Protein AF-A0A961H144-F1 (afdb_monomer_lite)

Radius of gyration: 13.62 Å; chains: 1; bounding box: 31×32×35 Å

Sequence (78 aa):
MDRFLDALCAGADSFPTSSFWKPALPDADDEAFAQLALEAKVGYLVTFNQRHFPADRLPAVQVVSPREFLQVLQSIVP

Structure (mmCIF, N/CA/C/O backbone):
data_AF-A0A961H144-F1
#
_entry.id   AF-A0A961H144-F1
#
loop_
_atom_site.group_PDB
_atom_site.id
_atom_site.type_symbol
_atom_site.label_atom_id
_atom_site.label_alt_id
_atom_site.label_comp_id
_atom_site.label_asym_id
_atom_site.label_entity_id
_atom_site.label_seq_id
_atom_site.pdbx_PDB_ins_code
_atom_site.Cartn_x
_atom_site.Cartn_y
_atom_site.Cartn_z
_atom_site.occupancy
_atom_site.B_iso_or_equiv
_atom_site.auth_seq_id
_atom_site.auth_comp_id
_atom_site.auth_asym_id
_atom_site.auth_atom_id
_atom_site.pdbx_PDB_model_num
ATOM 1 N N . MET A 1 1 ? 6.064 -16.411 14.719 1.00 60.56 1 MET A N 1
ATOM 2 C CA . MET A 1 1 ? 5.709 -15.123 14.091 1.00 60.56 1 MET A CA 1
ATOM 3 C C . MET A 1 1 ? 4.959 -15.362 12.789 1.00 60.56 1 MET A C 1
ATOM 5 O O . MET A 1 1 ? 3.971 -14.686 12.549 1.00 60.56 1 MET A O 1
ATOM 9 N N . ASP A 1 2 ? 5.331 -16.395 12.034 1.00 73.38 2 ASP A N 1
ATOM 10 C CA . ASP A 1 2 ? 4.834 -16.652 10.672 1.00 73.38 2 ASP A CA 1
ATOM 11 C C . ASP A 1 2 ? 3.327 -16.932 10.590 1.00 73.38 2 ASP A C 1
ATOM 13 O O . ASP A 1 2 ? 2.647 -16.332 9.772 1.00 73.38 2 ASP A O 1
ATOM 17 N N . ARG A 1 3 ? 2.753 -17.691 11.539 1.00 87.75 3 ARG A N 1
ATOM 18 C CA . ARG A 1 3 ? 1.313 -18.035 11.529 1.00 87.75 3 ARG A CA 1
ATOM 19 C C . ARG A 1 3 ? 0.350 -16.846 11.447 1.00 87.75 3 ARG A C 1
ATOM 21 O O . ARG A 1 3 ? -0.739 -16.994 10.906 1.00 87.75 3 ARG A O 1
ATOM 28 N N . PHE A 1 4 ? 0.711 -15.700 12.027 1.00 88.88 4 PHE A N 1
ATOM 29 C CA . PHE A 1 4 ? -0.135 -14.508 11.952 1.00 88.88 4 PHE A CA 1
ATOM 30 C C . PHE A 1 4 ? -0.124 -13.913 10.541 1.00 88.88 4 PHE A C 1
ATOM 32 O O . PHE A 1 4 ? -1.181 -13.604 9.999 1.00 88.88 4 PHE A O 1
ATOM 39 N N . LEU A 1 5 ? 1.064 -13.796 9.941 1.00 87.75 5 LEU A N 1
ATOM 40 C CA . LEU A 1 5 ? 1.216 -13.297 8.578 1.00 87.75 5 LEU A CA 1
ATOM 41 C C . LEU A 1 5 ? 0.593 -14.267 7.571 1.00 87.75 5 LEU A C 1
ATOM 43 O O . LEU A 1 5 ? -0.121 -13.823 6.682 1.00 87.75 5 LEU A O 1
ATOM 47 N N . ASP A 1 6 ? 0.766 -15.575 7.763 1.00 92.19 6 ASP A N 1
ATOM 48 C CA . ASP A 1 6 ? 0.146 -16.599 6.919 1.00 92.19 6 ASP A CA 1
ATOM 49 C C . ASP A 1 6 ? -1.382 -16.496 6.938 1.00 92.19 6 ASP A C 1
ATOM 51 O O . ASP A 1 6 ? -2.022 -16.560 5.892 1.00 92.19 6 ASP A O 1
ATOM 55 N N . ALA A 1 7 ? -1.979 -16.301 8.119 1.00 93.19 7 ALA A N 1
ATOM 56 C CA . ALA A 1 7 ? -3.423 -16.133 8.251 1.00 93.19 7 ALA A CA 1
ATOM 57 C C . ALA A 1 7 ? -3.917 -14.840 7.587 1.00 93.19 7 ALA A C 1
ATOM 59 O O . ALA A 1 7 ? -4.953 -14.854 6.925 1.00 93.19 7 ALA A O 1
ATOM 60 N N . LEU A 1 8 ? -3.169 -13.739 7.730 1.00 89.56 8 LEU A N 1
ATOM 61 C CA . LEU A 1 8 ? -3.483 -12.478 7.061 1.00 89.56 8 LEU A CA 1
ATOM 62 C C . LEU A 1 8 ? -3.429 -12.637 5.537 1.00 89.56 8 LEU A C 1
ATOM 64 O O . LEU A 1 8 ? -4.364 -12.237 4.853 1.00 89.56 8 LEU A O 1
ATOM 68 N N . CYS A 1 9 ? -2.379 -13.275 5.015 1.00 90.31 9 CYS A N 1
ATOM 69 C CA . CYS A 1 9 ? -2.229 -13.562 3.590 1.00 90.31 9 CYS A CA 1
ATOM 70 C C . CYS A 1 9 ? -3.322 -14.506 3.072 1.00 90.31 9 CYS A C 1
ATOM 72 O O . CYS A 1 9 ? -3.837 -14.295 1.980 1.00 90.31 9 CYS A O 1
ATOM 74 N N . ALA A 1 10 ? -3.708 -15.521 3.849 1.00 94.56 10 ALA A N 1
ATOM 75 C CA . ALA A 1 10 ? -4.771 -16.452 3.473 1.00 94.56 10 ALA A CA 1
ATOM 76 C C . ALA A 1 10 ? -6.155 -15.786 3.395 1.00 94.56 10 ALA A C 1
ATOM 78 O O . ALA A 1 10 ? -7.013 -16.259 2.654 1.00 94.56 10 ALA A O 1
ATOM 79 N N . GLY A 1 11 ? -6.376 -14.712 4.160 1.00 94.38 11 GLY A N 1
ATOM 80 C CA . GLY A 1 11 ? -7.601 -13.911 4.119 1.00 94.38 11 GLY A CA 1
ATOM 81 C C . GLY A 1 11 ? -7.540 -12.694 3.193 1.00 94.38 11 GLY A C 1
ATOM 82 O O . GLY A 1 11 ? -8.523 -11.961 3.125 1.00 94.38 11 GLY A O 1
ATOM 83 N N . ALA A 1 12 ? -6.411 -12.441 2.527 1.00 94.31 12 ALA A N 1
ATOM 84 C CA . ALA A 1 12 ? -6.232 -11.278 1.667 1.00 94.31 12 ALA A CA 1
ATOM 85 C C . ALA A 1 12 ? -6.778 -11.523 0.253 1.00 94.31 12 ALA A C 1
ATOM 87 O O . ALA A 1 12 ? -6.655 -12.617 -0.301 1.00 94.31 12 ALA A O 1
ATOM 88 N N . ASP A 1 13 ? -7.308 -10.467 -0.363 1.00 95.12 13 ASP A N 1
ATOM 89 C CA . ASP A 1 13 ? -7.654 -10.485 -1.781 1.00 95.12 13 ASP A CA 1
ATOM 90 C C . ASP A 1 13 ? -6.390 -10.370 -2.644 1.00 95.12 13 ASP A C 1
ATOM 92 O O . ASP A 1 13 ? -5.539 -9.502 -2.434 1.00 95.12 13 ASP A O 1
ATOM 96 N N . SER A 1 14 ? -6.275 -11.236 -3.654 1.00 94.56 14 SER A N 1
ATOM 97 C CA . SER A 1 14 ? -5.228 -11.124 -4.671 1.00 94.56 14 SER A CA 1
ATOM 98 C C . SER A 1 14 ? -5.670 -10.163 -5.770 1.00 94.56 14 SER A C 1
ATOM 100 O O . SER A 1 14 ? -6.762 -10.305 -6.323 1.00 94.56 14 SER A O 1
ATOM 102 N N . PHE A 1 15 ? -4.809 -9.209 -6.119 1.00 95.81 15 PHE A N 1
ATOM 103 C CA . PHE A 1 15 ? -5.082 -8.233 -7.166 1.00 95.81 15 PHE A CA 1
ATOM 104 C C . PHE A 1 15 ? -3.954 -8.237 -8.211 1.00 95.81 15 PHE A C 1
ATOM 106 O O . PHE A 1 15 ? -2.797 -8.002 -7.853 1.00 95.81 15 PHE A O 1
ATOM 113 N N . PRO A 1 16 ? -4.251 -8.510 -9.496 1.00 96.44 16 PRO A N 1
ATOM 114 C CA . PRO A 1 16 ? -3.253 -8.463 -10.555 1.00 96.44 16 PRO A CA 1
ATOM 115 C C . PRO A 1 16 ? -2.948 -7.015 -10.941 1.00 96.44 16 PRO A C 1
ATOM 117 O O . PRO A 1 16 ? -3.862 -6.231 -11.192 1.00 96.44 16 PRO A O 1
ATOM 120 N N . THR A 1 17 ? -1.667 -6.674 -11.043 1.00 96.69 17 THR A N 1
ATOM 121 C CA . THR A 1 17 ? -1.235 -5.334 -11.443 1.00 96.69 17 THR A CA 1
ATOM 122 C C . THR A 1 17 ? -0.959 -5.229 -12.945 1.00 96.69 17 THR A C 1
ATOM 124 O O . THR A 1 17 ? -0.693 -6.218 -13.634 1.00 96.69 17 THR A O 1
ATOM 127 N N . SER A 1 18 ? -1.057 -4.015 -13.483 1.00 95.12 18 SER A N 1
ATOM 128 C CA . SER A 1 18 ? -0.841 -3.728 -14.901 1.00 95.12 18 SER A CA 1
ATOM 129 C C . SER A 1 18 ? 0.647 -3.669 -15.274 1.00 95.12 18 SER A C 1
ATOM 131 O O . SER A 1 18 ? 1.519 -3.408 -14.449 1.00 95.12 18 SER A O 1
ATOM 133 N N . SER A 1 19 ? 0.963 -3.836 -16.560 1.00 93.50 19 SER A N 1
ATOM 134 C CA . SER A 1 19 ? 2.329 -3.657 -17.078 1.00 93.50 19 SER A CA 1
ATOM 135 C C . SER A 1 19 ? 2.690 -2.198 -17.398 1.00 93.50 19 SER A C 1
ATOM 137 O O . SER A 1 19 ? 3.772 -1.940 -17.917 1.00 93.50 19 SER A O 1
ATOM 139 N N . PHE A 1 20 ? 1.786 -1.240 -17.162 1.00 91.75 20 PHE A N 1
ATOM 140 C CA . PHE A 1 20 ? 1.943 0.166 -17.571 1.00 91.75 20 PHE A CA 1
ATOM 141 C C . PHE A 1 20 ? 2.402 1.091 -16.436 1.00 91.75 20 PHE A C 1
ATOM 143 O O . PHE A 1 20 ? 2.332 2.316 -16.573 1.00 91.75 20 PHE A O 1
ATOM 150 N N . TRP A 1 21 ? 2.876 0.520 -15.327 1.00 95.00 21 TRP A N 1
ATOM 151 C CA . TRP A 1 21 ? 3.369 1.275 -14.182 1.00 95.00 21 TRP A CA 1
ATOM 152 C C . TRP A 1 21 ? 4.526 2.197 -14.553 1.00 95.00 21 TRP A C 1
ATOM 154 O O . TRP A 1 21 ? 5.429 1.829 -15.308 1.00 95.00 21 TRP A O 1
ATOM 164 N N . LYS A 1 22 ? 4.501 3.408 -13.996 1.00 94.12 22 LYS A N 1
ATOM 165 C CA . LYS A 1 22 ? 5.562 4.401 -14.154 1.00 94.12 22 LYS A CA 1
ATOM 166 C C . LYS A 1 22 ? 6.128 4.737 -12.773 1.00 94.12 22 LYS A C 1
ATOM 168 O O . LYS A 1 22 ? 5.542 5.587 -12.103 1.00 94.12 22 LYS A O 1
ATOM 173 N N . PRO A 1 23 ? 7.241 4.095 -12.378 1.00 93.31 23 PRO A N 1
ATOM 174 C CA . PRO A 1 23 ? 7.914 4.359 -11.114 1.00 93.31 23 PRO A CA 1
ATOM 175 C C . PRO A 1 23 ? 8.258 5.837 -10.921 1.00 93.31 23 PRO A C 1
ATOM 177 O O . PRO A 1 23 ? 8.724 6.497 -11.856 1.00 93.31 23 PRO A O 1
ATOM 180 N N . ALA A 1 24 ? 8.015 6.356 -9.721 1.00 94.38 24 ALA A N 1
ATOM 181 C CA . ALA A 1 24 ? 8.283 7.747 -9.362 1.00 94.38 24 ALA A CA 1
ATOM 182 C C . ALA A 1 24 ? 8.428 8.002 -7.847 1.00 94.38 24 ALA A C 1
ATOM 184 O O . ALA A 1 24 ? 8.461 9.167 -7.428 1.00 94.38 24 ALA A O 1
ATOM 185 N N . LEU A 1 25 ? 8.468 6.956 -7.023 1.00 97.19 25 LEU A N 1
ATOM 186 C CA . LEU A 1 25 ? 8.707 7.070 -5.592 1.00 97.19 25 LEU A CA 1
ATOM 187 C C . LEU A 1 25 ? 10.170 7.442 -5.299 1.00 97.19 25 LEU A C 1
ATOM 189 O O . LEU A 1 25 ? 11.059 7.208 -6.119 1.00 97.19 25 LEU A O 1
ATOM 193 N N . PRO A 1 26 ? 10.441 8.021 -4.114 1.00 96.12 26 PRO A N 1
ATOM 194 C CA . PRO A 1 26 ? 11.805 8.231 -3.634 1.00 96.12 26 PRO A CA 1
ATOM 195 C C . PRO A 1 26 ? 12.601 6.932 -3.452 1.00 96.12 26 PRO A C 1
ATOM 197 O O . PRO A 1 26 ? 13.818 6.947 -3.628 1.00 96.12 26 PRO A O 1
ATOM 200 N N . ASP A 1 27 ? 11.925 5.841 -3.079 1.00 97.06 27 ASP A N 1
ATOM 201 C CA . ASP A 1 27 ? 12.512 4.516 -2.880 1.00 97.06 27 ASP A CA 1
ATOM 202 C C . ASP A 1 27 ? 11.9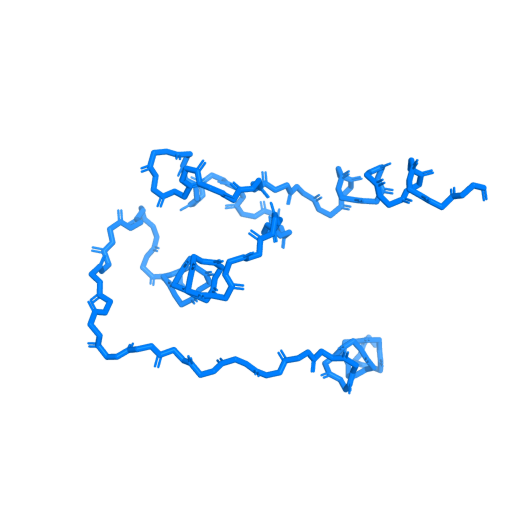54 3.546 -3.932 1.00 97.06 27 ASP A C 1
ATOM 204 O O . ASP A 1 27 ? 10.740 3.382 -4.058 1.00 97.06 27 ASP A O 1
ATOM 208 N N . ALA A 1 28 ? 12.845 2.942 -4.720 1.00 96.25 28 ALA A N 1
ATOM 209 C CA . ALA A 1 28 ? 12.468 2.066 -5.826 1.00 96.25 28 ALA A CA 1
ATOM 210 C C . ALA A 1 28 ? 11.932 0.706 -5.352 1.00 96.25 28 ALA A C 1
ATOM 212 O O . ALA A 1 28 ? 11.148 0.082 -6.071 1.00 96.25 28 ALA A O 1
ATOM 213 N N . ASP A 1 29 ? 12.314 0.259 -4.152 1.00 97.50 29 ASP A N 1
ATOM 214 C CA . ASP A 1 29 ? 11.869 -1.027 -3.604 1.00 97.50 29 ASP A CA 1
ATOM 215 C C . ASP A 1 29 ? 10.393 -0.976 -3.172 1.00 97.50 29 ASP A C 1
ATOM 217 O O . ASP A 1 29 ? 9.733 -2.010 -3.050 1.00 97.50 29 ASP A O 1
ATOM 221 N N . ASP A 1 30 ? 9.844 0.230 -3.004 1.00 97.38 30 ASP A N 1
ATOM 222 C CA . ASP A 1 30 ? 8.473 0.457 -2.552 1.00 97.38 30 ASP A CA 1
ATOM 223 C C . ASP A 1 30 ? 7.439 0.589 -3.690 1.00 97.38 30 ASP A C 1
ATOM 225 O O . ASP A 1 30 ? 6.227 0.643 -3.454 1.00 97.38 30 ASP A O 1
ATOM 229 N N . GLU A 1 31 ? 7.894 0.604 -4.943 1.00 97.19 31 GLU A N 1
ATOM 230 C CA . GLU A 1 31 ? 7.064 0.869 -6.126 1.00 97.19 31 GLU A CA 1
ATOM 231 C C . GLU A 1 31 ? 5.908 -0.116 -6.293 1.00 97.19 31 GLU A C 1
ATOM 233 O O . GLU A 1 31 ? 4.779 0.281 -6.592 1.00 97.19 31 GLU A O 1
ATOM 238 N N . ALA A 1 32 ? 6.163 -1.402 -6.045 1.00 96.75 32 ALA A N 1
ATOM 239 C CA . ALA A 1 32 ? 5.145 -2.440 -6.171 1.00 96.75 32 ALA A CA 1
ATOM 240 C C . ALA A 1 32 ? 3.964 -2.211 -5.209 1.00 96.75 32 ALA A C 1
ATOM 242 O O . ALA A 1 32 ? 2.816 -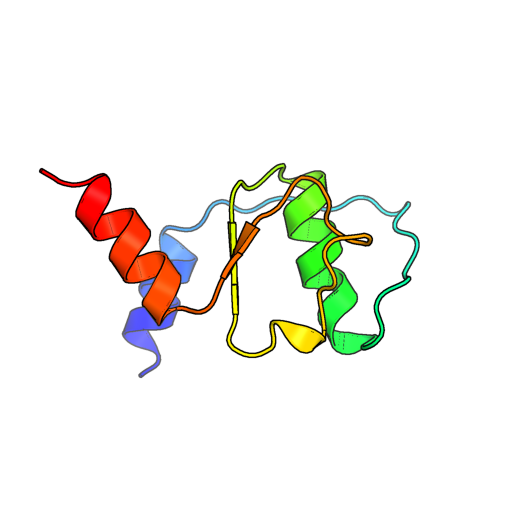2.489 -5.562 1.00 96.75 32 ALA A O 1
ATOM 243 N N . PHE A 1 33 ? 4.220 -1.660 -4.017 1.00 97.06 33 PHE A N 1
ATOM 244 C CA . PHE A 1 33 ? 3.170 -1.361 -3.042 1.00 97.06 33 PHE A CA 1
ATOM 245 C C . PHE A 1 33 ? 2.342 -0.144 -3.454 1.00 97.06 33 PHE A C 1
ATOM 247 O O . PHE A 1 33 ? 1.119 -0.169 -3.313 1.00 97.06 33 PHE A O 1
ATOM 254 N N . ALA A 1 34 ? 2.973 0.899 -4.003 1.00 97.06 34 ALA A N 1
ATOM 255 C CA . ALA A 1 34 ? 2.241 2.052 -4.526 1.00 97.06 34 ALA A CA 1
ATOM 256 C C . ALA A 1 34 ? 1.401 1.691 -5.754 1.00 97.06 34 ALA A C 1
ATOM 258 O O . ALA A 1 34 ? 0.242 2.106 -5.836 1.00 97.06 34 ALA A O 1
ATOM 259 N N . GLN A 1 35 ? 1.949 0.876 -6.662 1.00 97.69 35 GLN A N 1
ATOM 260 C CA . GLN A 1 35 ? 1.205 0.357 -7.805 1.00 97.69 35 GLN A CA 1
ATOM 261 C C . GLN A 1 35 ? -0.039 -0.395 -7.347 1.00 97.69 35 GLN A C 1
ATOM 263 O O . GLN A 1 35 ? -1.149 -0.067 -7.768 1.00 97.69 35 GLN A O 1
ATOM 268 N N . LEU A 1 36 ? 0.146 -1.375 -6.461 1.00 97.44 36 LEU A N 1
ATOM 269 C CA . LEU A 1 36 ? -0.946 -2.183 -5.939 1.00 97.44 36 LEU A CA 1
ATOM 270 C C . LEU A 1 36 ? -2.004 -1.308 -5.262 1.00 97.44 36 LEU A C 1
ATOM 272 O O . LEU A 1 36 ? -3.186 -1.459 -5.550 1.00 97.44 36 LEU A O 1
ATOM 276 N N . ALA A 1 37 ? -1.595 -0.364 -4.412 1.00 97.19 37 ALA A N 1
ATOM 277 C CA . ALA A 1 37 ? -2.523 0.495 -3.686 1.00 97.19 37 ALA A CA 1
ATOM 278 C C . ALA A 1 37 ? -3.399 1.345 -4.625 1.00 97.19 37 ALA A C 1
ATOM 280 O O . ALA A 1 37 ? -4.616 1.426 -4.438 1.00 97.19 37 ALA A O 1
ATOM 281 N N . LEU A 1 38 ? -2.802 1.953 -5.654 1.00 96.06 38 LEU A N 1
ATOM 282 C CA . LEU A 1 38 ? -3.531 2.791 -6.608 1.00 96.06 38 LEU A CA 1
ATOM 283 C C . LEU A 1 38 ? -4.413 1.972 -7.552 1.00 96.06 38 LEU A C 1
ATOM 285 O O . LEU A 1 38 ? -5.570 2.333 -7.775 1.00 96.06 38 LEU A O 1
ATOM 289 N N . GLU A 1 39 ? -3.894 0.874 -8.101 1.00 97.00 39 GLU A N 1
ATOM 290 C CA . GLU A 1 39 ? -4.637 0.055 -9.061 1.00 97.00 39 GLU A CA 1
ATOM 291 C C . GLU A 1 39 ? -5.770 -0.734 -8.387 1.00 97.00 39 GLU A C 1
ATOM 293 O O . GLU A 1 39 ? -6.877 -0.784 -8.930 1.00 97.00 39 GLU A O 1
ATOM 298 N N . ALA A 1 40 ? -5.544 -1.256 -7.174 1.00 97.12 40 ALA A N 1
ATOM 299 C CA . ALA A 1 40 ? -6.572 -1.916 -6.364 1.00 97.12 40 ALA A CA 1
ATOM 300 C C . ALA A 1 40 ? -7.526 -0.929 -5.668 1.00 97.12 40 ALA A C 1
ATOM 302 O O . ALA A 1 40 ? -8.498 -1.354 -5.043 1.00 97.12 40 ALA A O 1
ATOM 303 N N . LYS A 1 41 ? -7.285 0.3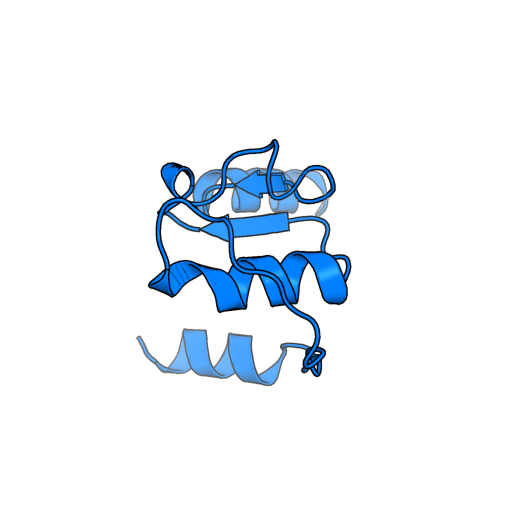85 -5.794 1.00 96.56 41 LYS A N 1
ATOM 304 C CA . LYS A 1 41 ? -8.116 1.466 -5.232 1.00 96.56 41 LYS A CA 1
ATOM 305 C C . LYS A 1 41 ? -8.353 1.312 -3.728 1.00 96.56 41 LYS A C 1
ATOM 307 O O . LYS A 1 41 ? -9.467 1.518 -3.240 1.00 96.56 41 LYS A O 1
ATOM 312 N N . VAL A 1 42 ? -7.312 0.935 -2.993 1.00 96.88 42 VAL A N 1
ATOM 313 C CA . VAL A 1 42 ? -7.407 0.792 -1.537 1.00 96.88 42 VAL A CA 1
ATOM 314 C C . VAL A 1 42 ? -7.535 2.164 -0.879 1.00 96.88 42 VAL A C 1
ATOM 316 O O . VAL A 1 42 ? -6.967 3.148 -1.347 1.00 96.88 42 VAL A O 1
ATOM 319 N N . GLY A 1 43 ? -8.254 2.235 0.242 1.00 96.62 43 GLY A N 1
ATOM 320 C CA . GLY A 1 43 ? -8.346 3.474 1.022 1.00 96.62 43 GLY A CA 1
ATOM 321 C C . GLY A 1 43 ? -7.089 3.771 1.846 1.00 96.62 43 GLY A C 1
ATOM 322 O O . GLY A 1 43 ? -6.785 4.934 2.104 1.00 96.62 43 GLY A O 1
ATOM 323 N N . TYR A 1 44 ? -6.353 2.728 2.244 1.00 97.31 44 TYR A N 1
ATOM 324 C CA . TYR A 1 44 ? -5.229 2.824 3.174 1.00 97.31 44 TYR A CA 1
ATOM 325 C C . TYR A 1 44 ? -4.036 1.992 2.705 1.00 97.31 44 TYR A C 1
ATOM 327 O O . TYR A 1 44 ? -4.199 0.836 2.318 1.00 97.31 44 TYR A O 1
ATOM 335 N N . LEU A 1 45 ? -2.835 2.560 2.823 1.00 97.69 45 LEU A N 1
ATOM 336 C CA . LEU A 1 45 ? -1.565 1.836 2.766 1.00 97.69 45 LEU A CA 1
ATOM 337 C C . LEU A 1 45 ? -0.950 1.858 4.166 1.00 97.69 45 LEU A C 1
ATOM 339 O O . LEU A 1 45 ? -0.585 2.920 4.669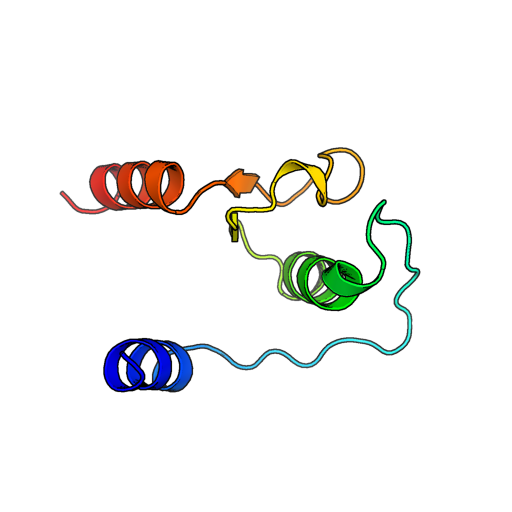 1.00 97.69 45 LEU A O 1
ATOM 343 N N . VAL A 1 46 ? -0.851 0.690 4.800 1.00 97.19 46 VAL A N 1
ATO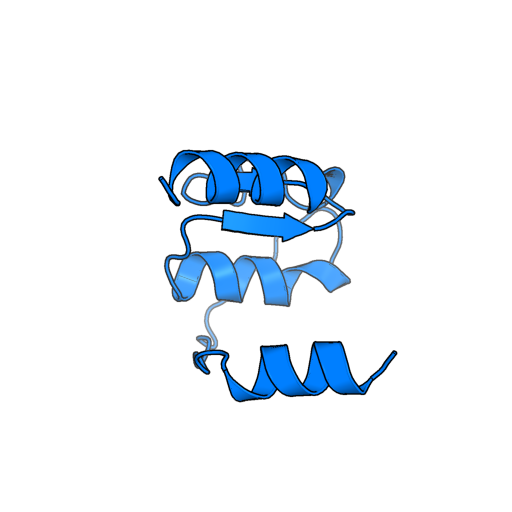M 344 C CA . VAL A 1 46 ? -0.384 0.566 6.186 1.00 97.19 46 VAL A CA 1
ATOM 345 C C . VAL A 1 46 ? 1.098 0.192 6.200 1.00 97.19 46 VAL A C 1
ATOM 347 O O . VAL A 1 46 ? 1.461 -0.900 5.773 1.00 97.19 46 VAL A O 1
ATOM 350 N N . THR A 1 47 ? 1.970 1.078 6.682 1.00 96.75 47 THR A N 1
ATOM 351 C CA . THR A 1 47 ? 3.429 0.879 6.641 1.00 96.75 47 THR A CA 1
ATOM 352 C C . THR A 1 47 ? 4.165 1.670 7.724 1.00 96.75 47 THR A C 1
ATOM 354 O O . THR A 1 47 ? 3.721 2.735 8.141 1.00 96.75 47 THR A O 1
ATOM 357 N N . PHE A 1 48 ? 5.330 1.188 8.164 1.00 96.75 48 PHE A N 1
ATOM 358 C CA . PHE A 1 48 ? 6.261 1.995 8.967 1.00 96.75 48 PHE A CA 1
ATOM 359 C C . PHE A 1 48 ? 7.140 2.925 8.108 1.00 96.75 48 PHE A C 1
ATOM 361 O O . PHE A 1 48 ? 7.763 3.842 8.639 1.00 96.75 48 PHE A O 1
ATOM 368 N N . ASN A 1 49 ? 7.157 2.741 6.784 1.00 96.75 49 ASN A N 1
ATOM 369 C CA . ASN A 1 49 ? 7.996 3.484 5.840 1.00 96.75 49 ASN A CA 1
ATOM 370 C C . ASN A 1 49 ? 7.263 4.682 5.214 1.00 96.75 49 ASN A C 1
ATOM 372 O O . ASN A 1 49 ? 7.481 5.002 4.051 1.00 96.75 49 ASN A O 1
ATOM 376 N N . GLN A 1 50 ? 6.387 5.368 5.957 1.00 96.94 50 GLN A N 1
ATOM 377 C CA . GLN A 1 50 ? 5.487 6.403 5.408 1.00 96.94 50 GLN A CA 1
ATOM 378 C C . GLN A 1 50 ? 6.219 7.473 4.576 1.00 96.94 50 GLN A C 1
ATOM 380 O O . GLN A 1 50 ? 5.710 7.930 3.558 1.00 96.94 50 GLN A O 1
ATOM 385 N N . ARG A 1 51 ? 7.453 7.827 4.960 1.00 96.38 51 ARG A N 1
ATOM 386 C CA . ARG A 1 51 ? 8.300 8.795 4.241 1.00 96.38 51 ARG A CA 1
ATOM 387 C C . ARG A 1 51 ? 8.628 8.400 2.787 1.00 96.38 51 ARG A C 1
ATOM 389 O O . ARG A 1 51 ? 9.011 9.274 2.017 1.00 96.38 51 ARG A O 1
ATOM 396 N N . HIS A 1 52 ? 8.517 7.121 2.421 1.00 97.69 52 HIS A N 1
ATOM 397 C CA . HIS A 1 52 ? 8.746 6.634 1.054 1.00 97.69 52 HIS A CA 1
ATOM 398 C C . HIS A 1 52 ? 7.506 6.809 0.155 1.00 97.69 52 HIS A C 1
ATOM 400 O O . HIS A 1 52 ? 7.608 6.687 -1.061 1.00 97.69 52 HIS A O 1
ATOM 406 N N . PHE A 1 53 ? 6.351 7.173 0.724 1.00 97.50 53 PHE A N 1
ATOM 407 C CA . PHE A 1 53 ? 5.076 7.310 0.015 1.00 97.50 53 PHE A CA 1
ATOM 408 C C . PHE A 1 53 ? 4.497 8.722 0.194 1.00 97.50 53 PHE A C 1
ATOM 410 O O . PHE A 1 53 ? 3.540 8.921 0.947 1.00 97.50 53 PHE A O 1
ATOM 417 N N . PRO A 1 54 ? 5.082 9.743 -0.452 1.00 95.81 54 PRO A N 1
ATOM 418 C CA . PRO A 1 54 ? 4.595 11.108 -0.312 1.00 95.81 54 PRO A CA 1
ATOM 419 C C . PRO A 1 54 ? 3.211 11.276 -0.970 1.00 95.81 54 PRO A C 1
ATOM 421 O O . PRO A 1 54 ? 2.874 10.618 -1.957 1.00 95.81 54 PRO A O 1
ATOM 424 N N . ALA A 1 55 ? 2.382 12.153 -0.397 1.00 93.56 55 ALA A N 1
ATOM 425 C CA . ALA A 1 55 ? 0.962 12.271 -0.748 1.00 93.56 55 ALA A CA 1
ATOM 426 C C . ALA A 1 55 ? 0.707 12.698 -2.206 1.00 93.56 55 ALA A C 1
ATOM 428 O O . ALA A 1 55 ? -0.323 12.355 -2.779 1.00 93.56 55 ALA A O 1
ATOM 429 N N . ASP A 1 56 ? 1.643 13.412 -2.830 1.00 94.38 56 ASP A N 1
ATOM 430 C CA . ASP A 1 56 ? 1.586 13.786 -4.247 1.00 94.38 56 ASP A CA 1
ATOM 431 C C . ASP A 1 56 ? 1.743 12.581 -5.191 1.00 94.38 56 ASP A C 1
ATOM 433 O O . ASP A 1 56 ? 1.321 12.644 -6.347 1.00 94.38 56 ASP A O 1
ATOM 437 N N . ARG A 1 57 ? 2.307 11.469 -4.702 1.00 94.88 57 ARG A N 1
ATOM 438 C CA . ARG A 1 57 ? 2.451 10.209 -5.446 1.00 94.88 57 ARG A CA 1
ATOM 439 C C . ARG A 1 57 ? 1.266 9.271 -5.258 1.00 94.88 57 ARG A C 1
ATOM 441 O O . ARG A 1 57 ? 0.950 8.522 -6.177 1.00 94.88 57 ARG A O 1
ATOM 448 N N . LEU A 1 58 ? 0.596 9.325 -4.106 1.00 95.25 58 LEU A N 1
ATOM 449 C CA . LEU A 1 58 ? -0.584 8.511 -3.806 1.00 95.25 58 LEU A CA 1
ATOM 450 C C . LEU A 1 58 ? -1.772 9.374 -3.329 1.00 95.25 58 LEU A C 1
ATOM 452 O O . LEU A 1 58 ? -2.261 9.188 -2.216 1.00 95.25 58 LEU A O 1
ATOM 456 N N . PRO A 1 59 ? -2.295 10.301 -4.151 1.00 93.25 59 PRO A N 1
ATOM 457 C CA . PRO A 1 59 ? -3.283 11.288 -3.698 1.00 93.25 59 PRO A CA 1
ATOM 458 C C . PRO A 1 59 ? -4.632 10.687 -3.267 1.00 93.25 59 PRO A C 1
ATOM 460 O O . PRO A 1 59 ? -5.403 11.347 -2.575 1.00 93.25 59 PRO A O 1
ATOM 463 N N . ALA A 1 60 ? -4.931 9.452 -3.681 1.00 94.94 60 ALA A N 1
ATOM 464 C CA . ALA A 1 60 ? -6.166 8.743 -3.345 1.00 94.94 60 ALA A CA 1
ATOM 465 C C . ALA A 1 60 ? -6.017 7.740 -2.183 1.00 94.94 60 ALA A C 1
ATOM 467 O O . ALA A 1 60 ? -7.006 7.117 -1.807 1.00 94.94 60 ALA A O 1
ATOM 468 N N . VAL A 1 61 ? -4.811 7.570 -1.626 1.00 97.38 61 VAL A N 1
ATOM 469 C CA . VAL A 1 61 ? -4.512 6.549 -0.609 1.00 97.38 61 VAL A CA 1
ATOM 470 C C . VAL A 1 61 ? -4.013 7.218 0.664 1.00 97.38 61 VAL A C 1
ATOM 472 O O . VAL A 1 61 ? -3.089 8.028 0.637 1.00 97.38 61 VAL A O 1
ATOM 475 N N . GLN A 1 62 ? -4.586 6.848 1.807 1.00 97.62 62 GLN A N 1
ATOM 476 C CA . GLN A 1 62 ? -4.097 7.306 3.105 1.00 97.62 62 GLN A CA 1
ATOM 477 C C . GLN A 1 62 ? -2.934 6.425 3.565 1.00 97.62 62 GLN A C 1
ATOM 479 O O . GLN A 1 62 ? -3.118 5.258 3.913 1.00 97.62 62 GLN A O 1
ATOM 484 N N . VAL A 1 63 ? -1.725 6.985 3.573 1.00 97.94 63 VAL A N 1
ATOM 485 C CA . VAL A 1 63 ? -0.526 6.286 4.048 1.00 97.94 63 VAL A CA 1
ATOM 486 C C . VAL A 1 63 ? -0.418 6.441 5.565 1.00 97.94 63 VAL A C 1
ATOM 488 O O . VAL A 1 63 ? -0.119 7.521 6.075 1.00 97.94 63 VAL A O 1
ATOM 491 N N . VAL A 1 64 ? -0.644 5.353 6.294 1.00 97.88 64 VAL A N 1
ATOM 492 C CA . VAL A 1 64 ? -0.743 5.346 7.760 1.00 97.88 64 VAL A CA 1
ATOM 493 C C . VAL A 1 64 ? 0.221 4.338 8.373 1.00 97.88 64 VAL A C 1
ATOM 495 O O . VAL A 1 64 ? 0.538 3.307 7.783 1.00 97.88 64 VAL A O 1
ATOM 498 N N . SER A 1 65 ? 0.670 4.602 9.590 1.00 97.81 65 SER A N 1
ATOM 499 C CA . SER A 1 65 ? 1.366 3.614 10.407 1.00 97.81 65 SER A CA 1
ATOM 500 C C . SER A 1 65 ? 0.395 2.533 10.896 1.00 97.81 65 SER A C 1
ATOM 502 O O . SER A 1 65 ? -0.805 2.789 11.039 1.00 97.81 65 SER A O 1
ATOM 504 N N . PRO A 1 66 ? 0.883 1.330 11.253 1.00 95.94 66 PRO A N 1
ATOM 505 C CA . PRO A 1 66 ? 0.039 0.310 11.876 1.00 95.94 66 PRO A CA 1
ATOM 506 C C . PRO A 1 66 ? -0.697 0.809 13.124 1.00 95.94 66 PRO A C 1
ATOM 508 O O . PRO A 1 66 ? -1.845 0.439 13.353 1.00 95.94 66 PRO A O 1
ATOM 511 N N . ARG A 1 67 ? -0.071 1.693 13.915 1.00 96.12 67 ARG A N 1
ATOM 512 C CA . ARG A 1 67 ? -0.707 2.295 15.094 1.00 96.12 67 ARG A CA 1
ATOM 513 C C . ARG A 1 67 ? -1.892 3.181 14.712 1.00 96.12 67 ARG A C 1
ATOM 515 O O . ARG A 1 67 ? -2.943 3.069 15.333 1.00 96.12 67 ARG A O 1
ATOM 522 N N . GLU A 1 68 ? -1.717 4.052 13.726 1.00 97.44 68 GLU A N 1
ATOM 523 C CA . GLU A 1 68 ? -2.786 4.927 13.228 1.00 97.44 68 GLU A CA 1
ATOM 524 C C . GLU A 1 68 ? -3.920 4.101 12.612 1.00 97.44 68 GLU A C 1
ATOM 526 O O . GLU A 1 68 ? -5.090 4.355 12.885 1.00 97.44 68 GLU A O 1
ATOM 531 N N . PHE A 1 69 ? -3.593 3.044 11.864 1.00 96.62 69 PHE A N 1
ATOM 532 C CA . PHE A 1 69 ? -4.611 2.174 11.282 1.00 96.62 69 PHE A CA 1
ATOM 533 C C . PHE A 1 69 ? -5.431 1.421 12.338 1.00 96.62 69 PHE A C 1
ATOM 535 O O . PHE A 1 69 ? -6.646 1.307 12.205 1.00 96.62 69 PHE A O 1
ATOM 542 N N . LEU A 1 70 ? -4.810 0.969 13.434 1.00 95.12 70 LEU A N 1
ATOM 543 C CA . LEU A 1 70 ? -5.549 0.375 14.555 1.00 95.12 70 LEU A CA 1
ATOM 544 C C . LEU A 1 70 ? -6.558 1.356 15.171 1.00 95.12 70 LEU A C 1
ATOM 546 O O . LEU A 1 70 ? -7.652 0.938 15.541 1.00 95.12 70 LEU A O 1
ATOM 550 N N . GLN A 1 71 ? -6.225 2.647 15.250 1.00 96.12 71 GLN A N 1
ATOM 551 C CA . GLN A 1 71 ? -7.154 3.677 15.733 1.00 96.12 71 GLN A CA 1
ATOM 552 C C . GLN A 1 71 ? -8.331 3.868 14.769 1.00 96.12 71 GLN A C 1
ATOM 554 O O . GLN A 1 71 ? -9.473 3.982 15.213 1.00 96.12 71 GLN A O 1
ATOM 559 N N . VAL A 1 72 ? -8.075 3.834 13.456 1.00 94.94 72 VAL A N 1
ATOM 560 C CA . VAL A 1 72 ? -9.132 3.843 12.431 1.00 94.94 72 VAL A CA 1
ATOM 561 C C . VAL A 1 72 ? -10.056 2.639 12.612 1.00 94.94 72 VAL A C 1
ATOM 563 O O . VAL A 1 72 ? -11.267 2.817 12.718 1.00 94.94 72 VAL A O 1
ATOM 566 N N . LEU A 1 73 ? -9.514 1.425 12.739 1.00 93.00 73 LEU A N 1
ATOM 567 C CA . LEU A 1 73 ? -10.320 0.214 12.936 1.00 93.00 73 LEU A CA 1
ATOM 568 C C . LEU A 1 73 ? -11.174 0.275 14.211 1.00 93.00 73 LEU A C 1
ATOM 570 O O . LEU A 1 73 ? -12.345 -0.090 14.177 1.00 93.00 73 LEU A O 1
ATOM 574 N N . GLN A 1 74 ? -10.625 0.791 15.312 1.00 92.75 74 GLN A N 1
ATOM 575 C CA . GLN A 1 74 ? -11.357 0.980 16.571 1.00 92.75 74 GLN A CA 1
ATOM 576 C C . GLN A 1 74 ? -12.495 2.000 16.469 1.00 92.75 74 GLN A C 1
ATOM 578 O O . GLN A 1 74 ? -13.438 1.926 17.243 1.00 92.75 74 GLN A O 1
ATOM 583 N N . SER A 1 75 ? -12.424 2.951 15.535 1.00 87.62 75 SER A N 1
ATOM 584 C CA . SER A 1 75 ? -13.534 3.878 15.279 1.00 87.62 75 SER A CA 1
ATOM 585 C C . SER A 1 75 ? -14.651 3.276 14.420 1.00 87.62 75 SER A C 1
ATOM 587 O O . SER A 1 75 ? -15.764 3.796 14.411 1.00 87.62 75 SER A O 1
ATOM 589 N N . ILE A 1 76 ? -14.353 2.199 13.685 1.00 80.06 76 ILE A N 1
ATOM 590 C CA . ILE A 1 76 ? -15.281 1.531 12.762 1.00 80.06 76 ILE A CA 1
ATOM 591 C C . ILE A 1 76 ? -16.012 0.379 13.459 1.00 80.06 76 ILE A C 1
ATOM 593 O O . ILE A 1 76 ? -17.170 0.104 13.147 1.00 80.06 76 ILE A O 1
ATOM 597 N N . VAL A 1 77 ? -15.342 -0.302 14.390 1.00 63.81 77 VAL A N 1
ATOM 598 C CA . VAL A 1 77 ? -15.924 -1.383 15.188 1.00 63.81 77 VAL A CA 1
ATOM 599 C C . VAL A 1 77 ? -16.564 -0.775 16.447 1.00 63.81 77 VAL A C 1
ATOM 601 O O . VAL A 1 77 ? -15.824 -0.198 17.242 1.00 63.81 77 VAL A O 1
ATOM 604 N N . PRO A 1 78 ? -17.899 -0.854 16.622 1.00 57.03 78 PRO A N 1
ATOM 605 C CA . PRO A 1 78 ? -18.588 -0.311 17.795 1.00 57.03 78 PRO A CA 1
ATOM 606 C C . PRO A 1 78 ? -18.245 -1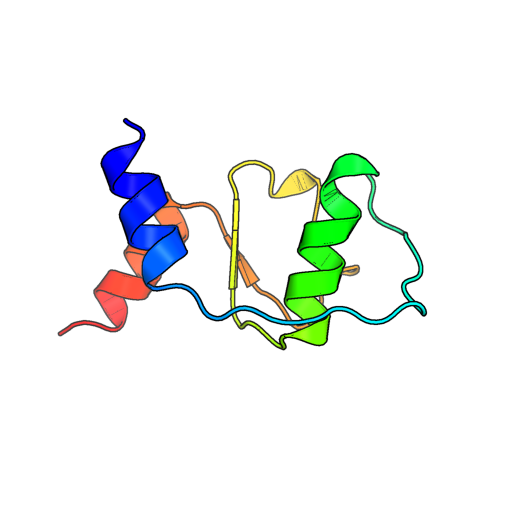.040 19.100 1.00 57.03 78 PRO A C 1
ATOM 608 O O . PRO A 1 78 ? -17.903 -2.246 19.047 1.00 57.03 78 PRO A O 1
#

pLDDT: mean 93.5, std 7.67, range [57.03, 97.94]

Foldseek 3Di:
DVVVVVVVVVPDDDDDFDPPQDDDWPDPVCRVVLRCCVVVLPQEDEDPPLVRPDCVSVVRHHYYYPVVVVVVVVVVPD

Secondary structure (DSSP, 8-state):
-HHHHHHHHHTSPP-PPPTT----SSSGGGHHHHHHHHHTT-SEEE-S-GGGS-TTT-TTSEEE-HHHHHHHHHHH--